Protein AF-A0A5E4F1U3-F1 (afdb_monomer)

pLDDT: mean 91.89, std 7.61, range [60.09, 98.5]

Solvent-accessible surface area (backbone atoms only — not comparable to full-atom values): 9000 Å² total; per-residue (Å²): 108,75,67,60,52,53,54,53,50,54,52,44,50,51,53,52,50,56,60,74,70,53,81,63,84,84,59,82,80,50,74,66,56,56,56,54,71,48,44,78,45,84,89,44,100,67,71,46,45,72,69,54,53,46,50,52,53,50,50,52,49,59,63,55,48,60,49,51,53,50,48,49,53,48,37,51,52,53,32,70,75,34,56,73,58,38,51,50,39,53,51,48,45,46,71,76,63,36,92,90,52,83,90,56,78,87,51,54,87,74,37,60,64,49,52,51,48,50,54,50,34,43,71,77,56,49,81,61,83,76,61,76,90,83,77,68,92,56,75,44,71,58,97,85,41,80,42,104

Secondary structure (DSSP, 8-state):
-HHHHHHHHHHHHHHHHHHHT---TTSPP-HHHHHHHTBT-SSSSS-B-HHHHHHHHHHHHHHHHHHHHHHHHHHHHHHHH-HHHHHHHHHHHHHHT-SSS---GGGGGG-HHHHHHHHHHHHHS-SSTT-S----SS-EEETTEEE-

Radius of gyration: 22.35 Å; Cα contacts (8 Å, |Δi|>4): 72; chains: 1; bounding box: 50×39×55 Å

Nearest PDB structures (foldseek):
  1og2-assembly1_A  TM=8.840E-01  e=4.848E-05  Homo sapiens
  3c6g-assembly1_A  TM=9.072E-01  e=1.299E-04  Homo sapiens
  5x23-assembly1_A  TM=8.674E-01  e=9.172E-05  Homo sapiens
  4nkx-assembly1_A  TM=8.959E-01  e=3.478E-04  Homo sapiens
  8fda-assembly3_C  TM=8.949E-01  e=6.209E-04  Homo sapiens

Sequence (148 aa):
MKGVRKVFDAFFEKIIDEHIQSTDQERTKDFVDVMLGFMGSEESEYRIERSNIKAIILDKLAGAMDTKVTAIEWTISELLKHPQVMKKVQKELENVVGMEREVEESYLEKLEHLDMVVKETMRLHPVAPLLLPHAAIEDCNVNGFHIP

Structure (mmCIF, N/CA/C/O backbone):
data_AF-A0A5E4F1U3-F1
#
_entry.id   AF-A0A5E4F1U3-F1
#
loop_
_atom_site.group_PDB
_atom_site.id
_atom_site.type_symbol
_atom_site.label_atom_id
_atom_site.label_alt_id
_atom_site.label_comp_id
_atom_site.label_asym_id
_atom_site.label_entity_id
_atom_site.label_seq_id
_atom_site.pdbx_PDB_ins_code
_atom_site.Cartn_x
_atom_site.Cartn_y
_atom_site.Cartn_z
_atom_site.occupancy
_atom_site.B_iso_or_equiv
_atom_site.auth_seq_id
_atom_site.auth_comp_id
_atom_site.auth_asym_id
_atom_site.auth_atom_id
_atom_site.pdbx_PDB_model_num
ATOM 1 N N . MET A 1 1 ? -2.424 13.727 -20.343 1.00 60.09 1 MET A N 1
ATOM 2 C CA . MET A 1 1 ? -1.354 12.932 -19.690 1.00 60.09 1 MET A CA 1
ATOM 3 C C . MET A 1 1 ? 0.091 13.279 -20.084 1.00 60.09 1 MET A C 1
ATOM 5 O O . MET A 1 1 ? 0.974 13.001 -19.285 1.00 60.09 1 MET A O 1
ATOM 9 N N . LYS A 1 2 ? 0.391 13.909 -21.239 1.00 76.44 2 LYS A N 1
ATOM 10 C CA . LYS A 1 2 ? 1.792 14.214 -21.632 1.00 76.44 2 LYS A CA 1
ATOM 11 C C . LYS A 1 2 ? 2.566 15.074 -20.613 1.00 76.44 2 LYS A C 1
ATOM 13 O O . LYS A 1 2 ? 3.752 14.842 -20.424 1.00 76.44 2 LYS A O 1
ATOM 18 N N . GLY A 1 3 ? 1.903 16.030 -19.956 1.00 87.12 3 GLY A N 1
ATOM 19 C CA . GLY A 1 3 ? 2.513 16.845 -18.894 1.00 87.12 3 GLY A CA 1
ATOM 20 C C . GLY A 1 3 ? 2.870 16.028 -17.651 1.00 87.12 3 GLY A C 1
ATOM 21 O O . GLY A 1 3 ? 4.015 16.049 -17.223 1.00 87.12 3 GLY A O 1
ATOM 22 N N . VAL A 1 4 ? 1.922 15.235 -17.144 1.00 86.19 4 VAL A N 1
ATOM 23 C CA . VAL A 1 4 ? 2.113 14.353 -15.977 1.00 86.19 4 VAL A CA 1
ATOM 24 C C . VAL A 1 4 ? 3.261 13.367 -16.200 1.00 86.19 4 VAL A C 1
ATOM 26 O O . VAL A 1 4 ? 4.135 13.242 -15.350 1.00 86.19 4 VAL A O 1
ATOM 29 N N . ARG A 1 5 ? 3.324 12.743 -17.387 1.00 87.50 5 ARG A N 1
ATOM 30 C CA . ARG A 1 5 ? 4.436 11.855 -17.751 1.00 87.50 5 ARG A CA 1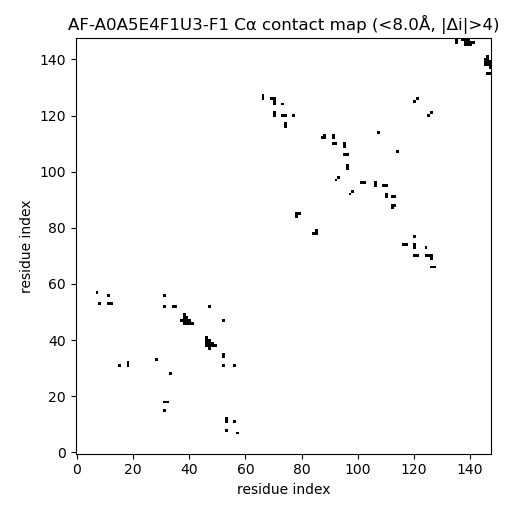
ATOM 31 C C . ARG A 1 5 ? 5.787 12.561 -17.643 1.00 87.50 5 ARG A C 1
ATOM 33 O O . ARG A 1 5 ? 6.703 11.979 -17.090 1.00 87.50 5 ARG A O 1
ATOM 40 N N . LYS A 1 6 ? 5.915 13.792 -18.152 1.00 92.00 6 LYS A N 1
ATOM 41 C CA . LYS A 1 6 ? 7.179 14.547 -18.086 1.00 92.00 6 LYS A CA 1
ATOM 42 C C . LYS A 1 6 ? 7.606 14.845 -16.649 1.00 92.00 6 LYS A C 1
ATOM 44 O O . LYS A 1 6 ? 8.792 14.795 -16.361 1.00 92.00 6 LYS A O 1
ATOM 49 N N . VAL A 1 7 ? 6.649 15.150 -15.771 1.00 93.12 7 VAL A N 1
ATOM 50 C CA . VAL A 1 7 ? 6.927 15.426 -14.353 1.00 93.12 7 VAL A CA 1
ATOM 51 C C . VAL A 1 7 ? 7.462 14.177 -13.658 1.00 93.12 7 VAL A C 1
ATOM 53 O O . VAL A 1 7 ? 8.527 14.239 -13.053 1.00 93.12 7 VAL A O 1
ATOM 56 N N . PHE A 1 8 ? 6.768 13.043 -13.791 1.00 91.56 8 PHE A N 1
ATOM 57 C CA . PHE A 1 8 ? 7.226 11.779 -13.208 1.00 91.56 8 PHE A CA 1
ATOM 58 C C . PHE A 1 8 ? 8.552 11.313 -13.802 1.00 91.56 8 PHE A C 1
ATOM 60 O O . PHE A 1 8 ? 9.427 10.876 -13.067 1.00 91.56 8 PHE A O 1
ATOM 67 N N . ASP A 1 9 ? 8.722 11.451 -15.116 1.00 93.25 9 ASP A N 1
ATOM 68 C CA . ASP A 1 9 ? 9.966 11.103 -15.795 1.00 93.25 9 ASP A CA 1
ATOM 69 C C . ASP A 1 9 ? 11.149 11.890 -15.220 1.00 93.25 9 ASP A C 1
ATOM 71 O O . ASP A 1 9 ? 12.108 11.284 -14.757 1.00 93.25 9 ASP A O 1
ATOM 75 N N . ALA A 1 10 ? 11.038 13.221 -15.135 1.00 94.62 10 ALA A N 1
ATOM 76 C CA . ALA A 1 10 ? 12.078 14.069 -14.555 1.00 94.62 10 ALA A CA 1
ATOM 77 C C . ALA A 1 10 ? 12.342 13.759 -13.071 1.00 94.62 10 ALA A C 1
ATOM 79 O O . ALA A 1 10 ? 13.488 13.782 -12.625 1.00 94.62 10 ALA A O 1
ATOM 80 N N . PHE A 1 11 ? 11.292 13.457 -12.305 1.00 94.62 11 PHE A N 1
ATOM 81 C CA . PHE A 1 11 ? 11.408 13.097 -10.895 1.00 94.62 11 PHE A CA 1
ATOM 82 C C . PHE A 1 11 ? 12.162 11.775 -10.694 1.00 94.62 11 PHE A C 1
ATOM 84 O O . PHE A 1 11 ? 13.097 11.723 -9.897 1.00 94.62 11 PHE A O 1
ATOM 91 N N . PHE A 1 12 ? 11.807 10.721 -11.434 1.00 95.25 12 PHE A N 1
ATOM 92 C CA . PHE A 1 12 ? 12.485 9.429 -11.311 1.00 95.25 12 PHE A CA 1
ATOM 93 C C . PHE A 1 12 ? 13.890 9.441 -11.901 1.00 95.25 12 PHE A C 1
ATOM 95 O O . PHE A 1 12 ? 14.765 8.769 -11.367 1.00 95.25 12 PHE A O 1
ATOM 102 N N . GLU A 1 13 ? 14.129 10.221 -12.957 1.00 94.94 13 GLU A N 1
ATOM 103 C CA . GLU A 1 13 ? 15.484 10.456 -13.458 1.00 94.94 13 GLU A CA 1
ATOM 104 C C . GLU A 1 13 ? 16.383 11.038 -12.368 1.00 94.94 13 GLU A C 1
ATOM 106 O O . GLU A 1 13 ? 17.453 10.494 -12.103 1.00 94.94 13 GLU A O 1
ATOM 111 N N . LYS A 1 14 ? 15.900 12.071 -11.667 1.00 95.62 14 LYS A N 1
ATOM 112 C CA . LYS A 1 14 ? 16.625 12.675 -10.549 1.00 95.62 14 LYS A CA 1
ATOM 113 C C . LYS A 1 14 ? 16.920 11.659 -9.441 1.00 95.62 14 LYS A C 1
ATOM 115 O O . LYS A 1 14 ? 18.052 11.596 -8.977 1.00 95.62 14 LYS A O 1
ATOM 120 N N . ILE A 1 15 ? 15.930 10.852 -9.049 1.00 94.25 15 ILE A N 1
ATOM 121 C CA . ILE A 1 15 ? 16.120 9.798 -8.039 1.00 94.25 15 ILE A CA 1
ATOM 122 C C . ILE A 1 15 ? 17.226 8.841 -8.477 1.00 94.25 15 ILE A C 1
ATOM 124 O O . ILE A 1 15 ? 18.144 8.579 -7.709 1.00 94.25 15 ILE A O 1
ATOM 128 N N . ILE A 1 16 ? 17.175 8.332 -9.707 1.00 93.94 16 ILE A N 1
ATOM 129 C CA . ILE A 1 16 ? 18.172 7.368 -10.179 1.00 93.94 16 ILE A CA 1
ATOM 130 C C . ILE A 1 16 ? 19.573 7.999 -10.210 1.00 93.94 16 ILE A C 1
ATOM 132 O O . ILE A 1 16 ? 20.532 7.360 -9.779 1.00 93.94 16 ILE A O 1
ATOM 136 N N . ASP A 1 17 ? 19.701 9.246 -10.671 1.00 94.75 17 ASP A N 1
ATOM 137 C CA . ASP A 1 17 ? 20.985 9.955 -10.683 1.00 94.75 17 ASP A CA 1
ATOM 138 C C . ASP A 1 17 ? 21.573 10.122 -9.280 1.00 94.75 17 ASP A C 1
ATOM 140 O O . ASP A 1 17 ? 22.765 9.886 -9.092 1.00 94.75 17 ASP A O 1
ATOM 144 N N . GLU A 1 18 ? 20.746 10.452 -8.286 1.00 93.81 18 GLU A N 1
ATOM 145 C CA . GLU A 1 18 ? 21.175 10.561 -6.887 1.00 93.81 18 GLU A CA 1
ATOM 146 C C . GLU A 1 18 ? 21.704 9.231 -6.328 1.00 93.81 18 GLU A C 1
ATOM 148 O O . GLU A 1 18 ? 22.639 9.236 -5.529 1.00 93.81 18 GLU A O 1
ATOM 153 N N . HIS A 1 19 ? 21.151 8.090 -6.755 1.00 92.62 19 HIS A N 1
ATOM 154 C CA . HIS A 1 19 ? 21.622 6.768 -6.321 1.00 92.62 19 HIS A CA 1
ATOM 155 C C . HIS A 1 19 ? 22.924 6.371 -7.026 1.00 92.62 19 HIS A C 1
ATOM 157 O O . HIS A 1 19 ? 23.851 5.901 -6.375 1.00 92.62 19 HIS A O 1
ATOM 163 N N . ILE A 1 20 ? 23.047 6.632 -8.333 1.00 90.44 20 ILE A N 1
ATO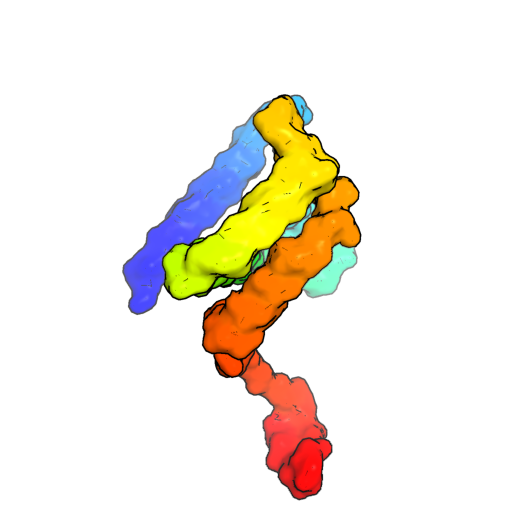M 164 C CA . ILE A 1 20 ? 24.276 6.348 -9.097 1.00 90.44 20 ILE A CA 1
ATOM 165 C C . ILE A 1 20 ? 25.448 7.210 -8.614 1.00 90.44 20 ILE A C 1
ATOM 167 O O . ILE A 1 20 ? 26.581 6.737 -8.548 1.00 90.44 20 ILE A O 1
ATOM 171 N N . GLN A 1 21 ? 25.192 8.480 -8.301 1.00 91.88 21 GLN A N 1
ATOM 172 C CA . GLN A 1 21 ? 26.220 9.425 -7.859 1.00 91.88 21 GLN A CA 1
ATOM 173 C C . GLN A 1 21 ? 26.531 9.308 -6.361 1.00 91.88 21 GLN A C 1
ATOM 175 O O . GLN A 1 21 ? 27.431 9.992 -5.872 1.00 91.88 21 GLN A O 1
ATOM 180 N N . SER A 1 22 ? 25.804 8.465 -5.621 1.00 87.00 22 SER A N 1
ATOM 181 C CA . SER A 1 22 ? 26.025 8.289 -4.192 1.00 87.00 22 SER A CA 1
ATOM 182 C C . SER A 1 22 ? 27.384 7.630 -3.942 1.00 87.00 22 SER A C 1
ATOM 184 O O . SER A 1 22 ? 27.617 6.479 -4.301 1.00 87.00 22 SER A O 1
ATOM 186 N N . THR A 1 23 ? 28.298 8.368 -3.312 1.00 81.69 23 THR A N 1
ATOM 187 C CA . THR A 1 23 ? 29.616 7.862 -2.887 1.00 81.69 23 THR A CA 1
ATOM 188 C C . THR A 1 23 ? 29.621 7.361 -1.445 1.00 81.69 23 THR A C 1
ATOM 190 O O . THR A 1 23 ? 30.668 6.961 -0.937 1.00 81.69 23 THR A O 1
ATOM 193 N N . ASP A 1 24 ? 28.479 7.436 -0.765 1.00 83.88 24 ASP A N 1
ATOM 194 C CA . ASP A 1 24 ? 28.349 7.056 0.634 1.00 83.88 24 ASP A CA 1
ATOM 195 C C . ASP A 1 24 ? 28.251 5.530 0.758 1.00 83.88 24 ASP A C 1
ATOM 197 O O . ASP A 1 24 ? 27.212 4.928 0.492 1.00 83.88 24 ASP A O 1
ATOM 201 N N . GLN A 1 25 ? 29.362 4.901 1.140 1.00 73.94 25 GLN A N 1
ATOM 202 C CA . GLN A 1 25 ? 29.437 3.452 1.337 1.00 73.94 25 GLN A CA 1
ATOM 203 C C . GLN A 1 25 ? 28.717 2.985 2.609 1.00 73.94 25 GLN A C 1
ATOM 205 O O . GLN A 1 25 ? 28.423 1.796 2.725 1.00 73.94 25 GLN A O 1
ATOM 210 N N . GLU A 1 26 ? 28.426 3.894 3.545 1.00 82.19 26 GLU A N 1
ATOM 211 C CA . GLU A 1 26 ? 27.705 3.592 4.787 1.00 82.19 26 GLU A CA 1
ATOM 212 C C . GLU A 1 26 ? 26.186 3.760 4.633 1.00 82.19 26 GLU A C 1
ATOM 214 O O . GLU A 1 26 ? 25.417 3.324 5.496 1.00 82.19 26 GLU A O 1
ATOM 219 N N . ARG A 1 27 ? 25.725 4.331 3.511 1.00 86.75 27 ARG A N 1
ATOM 220 C CA . ARG A 1 27 ? 24.301 4.463 3.208 1.00 86.75 27 ARG A CA 1
ATOM 221 C C . ARG A 1 27 ? 23.631 3.087 3.161 1.00 86.75 27 ARG A C 1
ATOM 223 O O . ARG A 1 27 ? 24.049 2.174 2.448 1.00 86.75 27 ARG A O 1
ATOM 230 N N . THR A 1 28 ? 22.506 2.969 3.865 1.00 89.88 28 THR A N 1
ATOM 231 C CA . THR A 1 28 ? 21.626 1.803 3.739 1.00 89.88 28 THR A CA 1
ATOM 232 C C . THR A 1 28 ? 21.014 1.777 2.341 1.00 89.88 28 THR A C 1
ATOM 234 O O . THR A 1 28 ? 20.305 2.708 1.956 1.00 89.88 28 THR A O 1
ATOM 237 N N . LYS A 1 29 ? 21.301 0.709 1.592 1.00 90.56 29 LYS A N 1
ATOM 238 C CA . LYS A 1 29 ? 20.769 0.502 0.244 1.00 90.56 29 LYS A CA 1
ATOM 239 C C . LYS A 1 29 ? 19.263 0.300 0.277 1.00 90.56 29 LYS A C 1
ATOM 241 O O . LYS A 1 29 ? 18.757 -0.466 1.098 1.00 90.56 29 LYS A O 1
ATOM 246 N N . ASP A 1 30 ? 18.568 0.937 -0.651 1.00 92.50 30 ASP A N 1
ATOM 247 C CA . ASP A 1 30 ? 17.131 0.786 -0.814 1.00 92.50 30 ASP A CA 1
ATOM 248 C C . ASP A 1 30 ? 16.762 0.026 -2.097 1.00 92.50 30 ASP A C 1
ATOM 250 O O . ASP A 1 30 ? 17.590 -0.575 -2.787 1.00 92.50 30 ASP A O 1
ATOM 254 N N . PHE A 1 31 ? 15.463 -0.007 -2.388 1.00 91.56 31 PHE A N 1
ATOM 255 C CA . PHE A 1 31 ? 14.912 -0.711 -3.538 1.00 91.56 31 PHE A CA 1
ATOM 256 C C . PHE A 1 31 ? 15.527 -0.260 -4.873 1.00 91.56 31 PHE A C 1
ATOM 258 O O . PHE A 1 31 ? 15.716 -1.090 -5.761 1.00 91.56 31 PHE A O 1
ATOM 265 N N . VAL A 1 32 ? 15.841 1.027 -5.031 1.00 92.69 32 VAL A N 1
ATOM 266 C CA . VAL A 1 32 ? 16.422 1.565 -6.267 1.00 92.69 32 VAL A CA 1
ATOM 267 C C . VAL A 1 32 ? 17.861 1.082 -6.428 1.00 92.69 32 VAL A C 1
ATOM 269 O O . VAL A 1 32 ? 18.233 0.670 -7.526 1.00 92.69 32 VAL A O 1
ATOM 272 N N . ASP A 1 33 ? 18.640 1.037 -5.345 1.00 91.69 33 ASP A N 1
ATOM 273 C CA . ASP A 1 33 ? 20.011 0.505 -5.359 1.00 91.69 33 ASP A CA 1
ATOM 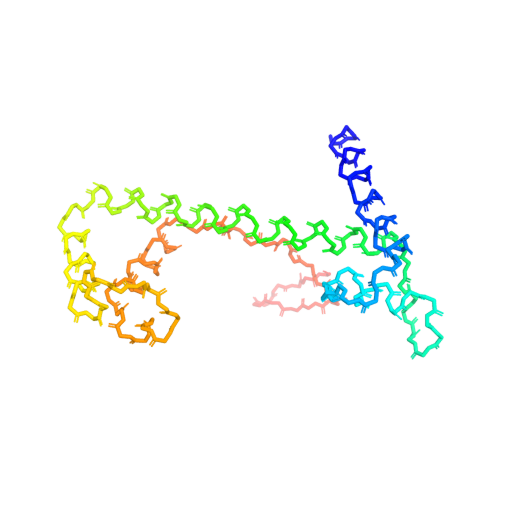274 C C . ASP A 1 33 ? 20.048 -0.969 -5.778 1.00 91.69 33 ASP A C 1
ATOM 276 O O . ASP A 1 33 ? 20.902 -1.385 -6.562 1.00 91.69 33 ASP A O 1
ATOM 280 N N . VAL A 1 34 ? 19.092 -1.763 -5.285 1.00 90.25 34 VAL A N 1
ATOM 281 C CA . VAL A 1 34 ? 18.950 -3.175 -5.665 1.00 90.25 34 VAL A CA 1
ATOM 282 C C . VAL A 1 34 ? 18.652 -3.304 -7.160 1.00 90.25 34 VAL A C 1
ATOM 284 O O . VAL A 1 34 ? 19.313 -4.076 -7.850 1.00 90.25 34 VAL A O 1
ATOM 287 N N . MET A 1 35 ? 17.711 -2.513 -7.684 1.00 89.88 35 MET A N 1
ATOM 288 C CA . MET A 1 35 ? 17.366 -2.513 -9.111 1.00 89.88 35 MET A CA 1
ATOM 289 C C . MET A 1 35 ? 18.538 -2.077 -10.000 1.00 89.88 35 MET A C 1
ATOM 291 O O . MET A 1 35 ? 18.750 -2.655 -11.066 1.00 89.88 35 MET A O 1
ATOM 295 N N . LEU A 1 36 ? 19.322 -1.092 -9.555 1.00 90.06 36 LEU A N 1
ATOM 296 C CA . LEU A 1 36 ? 20.535 -0.656 -10.246 1.00 90.06 36 LEU A CA 1
ATOM 297 C C . LEU A 1 36 ? 21.614 -1.740 -10.266 1.00 90.06 36 LEU A C 1
ATOM 299 O O . LEU A 1 36 ? 22.315 -1.861 -11.265 1.00 90.06 36 LEU A O 1
ATOM 303 N N . GLY A 1 37 ? 21.712 -2.567 -9.222 1.00 87.12 37 GLY A N 1
ATOM 304 C CA . GLY A 1 37 ? 22.625 -3.713 -9.189 1.00 87.12 37 GLY A CA 1
ATOM 305 C C . GLY A 1 37 ? 22.356 -4.760 -10.278 1.00 87.12 37 GLY A C 1
ATOM 306 O O . GLY A 1 37 ? 23.278 -5.455 -10.693 1.00 87.12 37 GLY A O 1
ATOM 307 N N . PHE A 1 38 ? 21.120 -4.846 -10.777 1.00 84.38 38 PHE A N 1
ATOM 308 C CA . PHE A 1 38 ? 20.750 -5.730 -11.889 1.00 84.38 38 PHE A CA 1
ATOM 309 C C . PHE A 1 38 ? 20.902 -5.079 -13.270 1.00 84.38 38 PHE A C 1
ATOM 311 O O . PHE A 1 38 ? 20.808 -5.760 -14.295 1.00 84.38 38 PHE A O 1
ATOM 318 N N . MET A 1 39 ? 21.123 -3.765 -13.325 1.00 83.88 39 MET A N 1
ATOM 319 C CA . MET A 1 39 ? 21.246 -3.034 -14.579 1.00 83.88 39 MET A CA 1
ATOM 320 C C . MET A 1 39 ? 22.526 -3.463 -15.311 1.00 83.88 39 MET A C 1
ATOM 322 O O . MET A 1 39 ? 23.628 -3.333 -14.786 1.00 83.88 39 MET A O 1
ATOM 326 N N . GLY A 1 40 ? 22.386 -3.969 -16.539 1.00 69.00 40 GLY A N 1
ATOM 327 C CA . GLY A 1 40 ? 23.523 -4.420 -17.353 1.00 69.00 40 GLY A CA 1
ATOM 328 C C . GLY A 1 40 ? 24.076 -5.811 -17.013 1.00 69.00 40 GLY A C 1
ATOM 329 O O . GLY A 1 40 ? 25.097 -6.192 -17.578 1.00 69.00 40 GLY A O 1
ATOM 330 N N . SER A 1 41 ? 23.414 -6.578 -16.140 1.00 73.81 41 SER A N 1
ATOM 331 C CA . SER A 1 41 ? 23.736 -7.995 -15.921 1.00 73.81 41 SER A CA 1
ATOM 332 C C . SER A 1 41 ? 23.491 -8.826 -17.192 1.00 73.81 41 SER A C 1
ATOM 334 O O . SER A 1 41 ? 22.431 -8.719 -17.813 1.00 73.81 41 SER A O 1
ATOM 336 N N . GLU A 1 42 ? 24.461 -9.669 -17.568 1.00 67.88 42 GLU A N 1
ATOM 337 C CA . GLU A 1 42 ? 24.325 -10.669 -18.644 1.00 67.88 42 GLU A CA 1
ATOM 338 C C . GLU A 1 42 ? 23.721 -11.999 -18.154 1.00 67.88 42 GLU A C 1
ATOM 340 O O . GLU A 1 42 ? 23.421 -12.872 -18.964 1.00 67.88 42 GLU A O 1
ATOM 345 N N . GLU A 1 43 ? 23.516 -12.159 -16.842 1.00 66.38 43 GLU A N 1
ATOM 346 C CA . GLU A 1 43 ? 23.000 -13.396 -16.230 1.00 66.38 43 GLU A CA 1
ATOM 347 C C . GLU A 1 43 ? 21.474 -13.542 -16.360 1.00 66.38 43 GLU A C 1
ATOM 349 O O . GLU A 1 43 ? 20.919 -14.604 -16.087 1.00 66.38 43 GLU A O 1
ATOM 354 N N . SER A 1 44 ? 20.785 -12.480 -16.782 1.00 63.72 44 SER A N 1
ATOM 355 C CA . SER A 1 44 ? 19.332 -12.425 -16.933 1.00 63.72 44 SER A CA 1
ATOM 356 C C . SER A 1 44 ? 18.945 -12.377 -18.412 1.00 63.72 44 SER A C 1
ATOM 358 O O . SER A 1 44 ? 19.406 -11.502 -19.146 1.00 63.72 44 SER A O 1
ATOM 360 N N . GLU A 1 45 ? 18.027 -13.252 -18.846 1.00 67.25 45 GLU A N 1
ATOM 361 C CA . GLU A 1 45 ? 17.391 -13.171 -20.177 1.00 67.25 45 GLU A CA 1
ATOM 362 C C . GLU A 1 45 ? 16.702 -11.811 -20.411 1.00 67.25 45 GLU A C 1
ATOM 364 O O . GLU A 1 45 ? 16.557 -11.360 -21.548 1.00 67.25 45 GLU A O 1
ATOM 369 N N . TYR A 1 46 ? 16.325 -11.123 -19.328 1.00 66.38 46 TYR A N 1
ATOM 370 C CA . TYR A 1 46 ? 15.702 -9.806 -19.346 1.00 66.38 46 TYR A CA 1
ATOM 371 C C . TYR A 1 46 ? 16.711 -8.738 -18.926 1.00 66.38 46 TYR A C 1
ATOM 373 O O . TYR A 1 46 ? 17.099 -8.640 -17.758 1.00 66.38 46 TYR A O 1
ATOM 381 N N . ARG A 1 47 ? 17.122 -7.896 -19.875 1.00 74.38 47 ARG A N 1
ATOM 382 C CA . ARG A 1 47 ? 17.988 -6.749 -19.584 1.00 74.38 47 ARG A CA 1
ATOM 383 C C . ARG A 1 47 ? 17.171 -5.653 -18.909 1.00 74.38 47 ARG A C 1
ATOM 385 O O . ARG A 1 47 ? 16.297 -5.059 -19.534 1.00 74.38 47 ARG A O 1
ATOM 392 N N . ILE A 1 48 ? 17.455 -5.395 -17.633 1.00 84.50 48 ILE A N 1
ATOM 393 C CA . ILE A 1 48 ? 16.865 -4.267 -16.910 1.00 84.50 48 ILE A CA 1
ATOM 394 C C . ILE A 1 48 ? 17.573 -2.993 -17.359 1.00 84.50 48 ILE A C 1
ATOM 396 O O . ILE A 1 48 ? 18.769 -2.816 -17.129 1.00 84.50 48 ILE A O 1
ATOM 400 N N . GLU A 1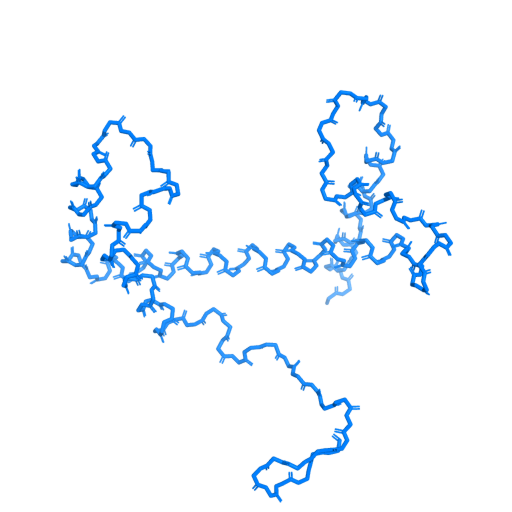 49 ? 16.818 -2.096 -17.982 1.00 88.44 49 GLU A N 1
ATOM 401 C CA . GLU A 1 49 ? 17.266 -0.757 -18.329 1.00 88.44 49 GLU A CA 1
ATOM 402 C C . GLU A 1 49 ? 16.673 0.286 -17.382 1.00 88.44 49 GLU A C 1
ATOM 404 O O . GLU A 1 49 ? 15.692 0.073 -16.663 1.00 88.44 49 GLU A O 1
ATOM 409 N N . ARG A 1 50 ? 17.233 1.491 -17.446 1.00 90.50 50 ARG A N 1
ATOM 410 C CA . ARG A 1 50 ? 16.771 2.650 -16.681 1.00 90.50 50 ARG A CA 1
ATOM 411 C C . ARG A 1 50 ? 15.278 2.944 -16.868 1.00 90.50 50 ARG A C 1
ATOM 413 O O . ARG A 1 50 ? 14.596 3.340 -15.926 1.00 90.50 50 ARG A O 1
ATOM 420 N N . SER A 1 51 ? 14.753 2.730 -18.074 1.00 90.69 51 SER A N 1
ATOM 421 C CA . SER A 1 51 ? 13.328 2.896 -18.382 1.00 90.69 51 SER A CA 1
ATOM 422 C C . SER A 1 51 ? 12.448 1.916 -17.592 1.00 90.69 51 SER A C 1
ATOM 424 O O . SER A 1 51 ? 11.404 2.324 -17.078 1.00 90.69 51 SER A O 1
ATOM 426 N N . ASN A 1 52 ? 12.896 0.666 -17.421 1.00 90.75 52 ASN A N 1
ATOM 427 C CA . ASN A 1 52 ? 12.222 -0.340 -16.604 1.00 90.75 52 ASN A CA 1
ATOM 428 C C . ASN A 1 52 ? 12.245 0.053 -15.128 1.00 90.75 52 ASN A C 1
ATOM 430 O O . ASN A 1 52 ? 11.211 -0.011 -14.471 1.00 90.75 52 ASN A O 1
ATOM 434 N N . ILE A 1 53 ? 13.389 0.525 -14.622 1.00 92.25 53 ILE A N 1
ATOM 435 C CA . ILE A 1 53 ? 13.519 0.978 -13.229 1.00 92.25 53 ILE A CA 1
ATOM 436 C C . ILE A 1 53 ? 12.520 2.107 -12.942 1.00 92.25 53 ILE A C 1
ATOM 438 O O . ILE A 1 53 ? 11.754 2.014 -11.985 1.00 92.25 53 ILE A O 1
ATOM 442 N N . LYS A 1 54 ? 12.441 3.129 -13.808 1.00 93.69 54 LYS A N 1
ATOM 443 C CA . LYS A 1 54 ? 11.448 4.209 -13.663 1.00 93.69 54 LYS A CA 1
ATOM 444 C C . LYS A 1 54 ? 10.010 3.692 -13.687 1.00 93.69 54 LYS A C 1
ATOM 446 O O . LYS A 1 54 ? 9.193 4.146 -12.891 1.00 93.69 54 LYS A O 1
ATOM 451 N N . ALA A 1 55 ? 9.697 2.762 -14.590 1.00 92.56 55 ALA A N 1
ATOM 452 C CA . ALA A 1 55 ? 8.360 2.182 -14.690 1.00 92.56 55 ALA A CA 1
ATOM 453 C C . ALA A 1 55 ? 7.978 1.402 -13.422 1.00 92.56 55 ALA A C 1
ATOM 455 O O . ALA A 1 55 ? 6.876 1.576 -12.915 1.00 92.56 55 ALA A O 1
ATOM 456 N N . ILE A 1 56 ? 8.901 0.613 -12.871 1.00 92.56 56 ILE A N 1
ATOM 457 C CA . ILE A 1 56 ? 8.681 -0.178 -11.654 1.00 92.56 56 ILE A CA 1
ATOM 458 C C . ILE A 1 56 ? 8.538 0.726 -10.423 1.00 92.56 56 ILE A C 1
ATOM 460 O O . ILE A 1 56 ? 7.672 0.486 -9.583 1.00 92.56 56 ILE A O 1
ATOM 464 N N . ILE A 1 57 ? 9.342 1.790 -10.311 1.00 92.69 57 ILE A N 1
ATOM 465 C CA . ILE A 1 57 ? 9.191 2.777 -9.229 1.00 92.69 57 ILE A CA 1
ATOM 466 C C . ILE A 1 57 ? 7.821 3.458 -9.324 1.00 92.69 57 ILE A C 1
ATOM 468 O O . ILE A 1 57 ? 7.131 3.584 -8.311 1.00 92.69 57 ILE A O 1
ATOM 472 N N . LEU A 1 58 ? 7.413 3.874 -10.528 1.00 92.69 58 LEU A N 1
ATOM 473 C CA . LEU A 1 58 ? 6.101 4.479 -10.749 1.00 92.69 58 LEU A CA 1
ATOM 474 C C . LEU A 1 58 ? 4.970 3.534 -10.339 1.00 92.69 58 LEU A C 1
ATOM 476 O O . LEU A 1 58 ? 4.079 3.953 -9.606 1.00 92.69 58 LEU A O 1
ATOM 480 N N . ASP A 1 59 ? 5.021 2.282 -10.790 1.00 91.12 59 ASP A N 1
ATOM 481 C CA . ASP A 1 59 ? 4.013 1.265 -10.488 1.00 91.12 59 ASP A CA 1
ATOM 482 C C . ASP A 1 59 ? 3.902 1.017 -8.978 1.00 91.12 59 ASP A C 1
ATOM 484 O O . ASP A 1 59 ? 2.815 1.077 -8.403 1.00 91.12 59 ASP A O 1
ATOM 488 N N . LYS A 1 60 ? 5.045 0.886 -8.294 1.00 90.75 60 LYS A N 1
ATOM 489 C CA . LYS A 1 60 ? 5.099 0.712 -6.840 1.00 90.75 60 LYS A CA 1
ATOM 490 C C . LYS A 1 60 ? 4.496 1.897 -6.086 1.00 90.75 60 LYS A C 1
ATOM 492 O O . LYS A 1 60 ? 3.751 1.692 -5.130 1.00 90.75 60 LYS A O 1
ATOM 497 N N . LEU A 1 61 ? 4.806 3.130 -6.488 1.00 89.56 61 LEU A N 1
ATOM 498 C CA . LEU A 1 61 ? 4.254 4.327 -5.845 1.00 89.56 61 LEU A CA 1
ATOM 499 C C . LEU A 1 61 ? 2.754 4.471 -6.111 1.00 89.56 61 LEU A C 1
ATOM 501 O O . LEU A 1 61 ? 1.994 4.718 -5.175 1.00 89.56 61 LEU A O 1
ATOM 505 N N . ALA A 1 62 ? 2.326 4.267 -7.357 1.00 88.00 62 ALA A N 1
ATOM 506 C CA . ALA A 1 62 ? 0.918 4.318 -7.733 1.00 88.00 62 ALA A CA 1
ATOM 507 C C . ALA A 1 62 ? 0.100 3.274 -6.960 1.00 88.00 62 ALA A C 1
ATOM 50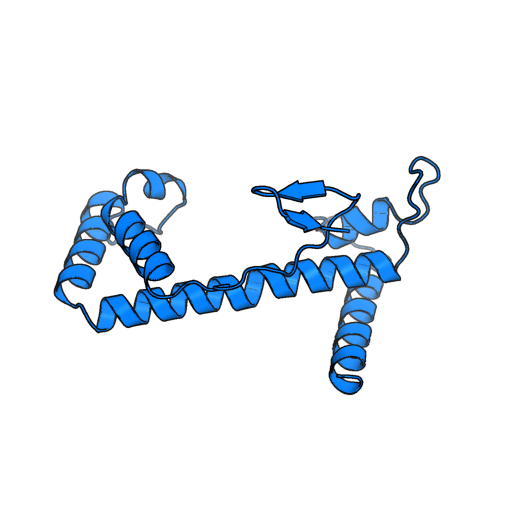9 O O . ALA A 1 62 ? -0.935 3.604 -6.384 1.00 88.00 62 ALA A O 1
ATOM 510 N N . GLY A 1 63 ? 0.601 2.039 -6.874 1.00 88.31 63 GLY A N 1
ATOM 511 C CA . GLY A 1 63 ? -0.056 0.955 -6.152 1.00 88.31 63 GLY A CA 1
ATOM 512 C C . GLY A 1 63 ? -0.059 1.126 -4.632 1.00 88.31 63 GLY A C 1
ATOM 513 O O . GLY A 1 63 ? -0.995 0.666 -3.984 1.00 88.31 63 GLY A O 1
ATOM 514 N N . ALA A 1 64 ? 0.949 1.777 -4.040 1.00 87.06 64 ALA A N 1
ATOM 515 C CA . ALA A 1 64 ? 1.099 1.852 -2.584 1.00 87.06 64 ALA A CA 1
ATOM 516 C C . ALA A 1 64 ? 0.516 3.113 -1.934 1.00 87.06 64 ALA A C 1
ATOM 518 O O . ALA A 1 64 ? 0.181 3.061 -0.751 1.00 87.06 64 ALA A O 1
ATOM 519 N N . MET A 1 65 ? 0.454 4.243 -2.642 1.00 88.12 65 MET A N 1
ATOM 520 C CA . MET A 1 65 ? 0.049 5.516 -2.035 1.00 88.12 65 MET A CA 1
ATOM 521 C C . MET A 1 65 ? -1.471 5.661 -2.009 1.00 88.12 65 MET A C 1
ATOM 523 O O . MET A 1 65 ? -2.078 5.641 -0.939 1.00 88.12 65 MET A O 1
ATOM 527 N N . ASP A 1 66 ? -2.082 5.767 -3.187 1.00 87.94 66 ASP A N 1
ATOM 528 C CA . ASP A 1 66 ? -3.497 6.122 -3.326 1.00 87.94 66 ASP A CA 1
ATOM 529 C C . ASP A 1 66 ? -4.417 5.071 -2.691 1.00 87.94 66 ASP A C 1
ATOM 531 O O . ASP A 1 66 ? -5.381 5.394 -1.995 1.00 87.94 66 ASP A O 1
ATOM 535 N N . THR A 1 67 ? -4.047 3.795 -2.840 1.00 91.94 67 THR A N 1
ATOM 536 C CA . THR A 1 67 ? -4.830 2.668 -2.328 1.00 91.94 67 THR A CA 1
ATOM 537 C C . THR A 1 67 ? -4.912 2.646 -0.803 1.00 91.94 67 THR A C 1
ATOM 539 O O . THR A 1 67 ? -5.991 2.448 -0.241 1.00 91.94 67 THR A O 1
ATOM 542 N N . LYS A 1 68 ? -3.785 2.886 -0.119 1.00 92.50 68 LYS A N 1
ATOM 543 C CA . LYS A 1 68 ? -3.711 2.908 1.347 1.00 92.50 68 LYS A CA 1
ATOM 544 C C . LYS A 1 68 ? -4.408 4.132 1.920 1.00 92.50 68 LYS A C 1
ATOM 546 O O . LYS A 1 68 ? -5.162 3.994 2.879 1.00 92.50 68 LYS A O 1
ATOM 551 N N . VAL A 1 69 ? -4.174 5.308 1.331 1.00 94.56 69 VAL A N 1
ATOM 552 C CA . VAL A 1 69 ? -4.819 6.557 1.768 1.00 94.56 69 VAL A CA 1
ATOM 553 C C . VAL A 1 69 ? -6.333 6.419 1.662 1.00 94.56 69 VAL A C 1
ATOM 555 O O . VAL A 1 69 ? -7.023 6.624 2.655 1.00 94.56 69 VAL A O 1
ATOM 558 N N . THR A 1 70 ? -6.833 5.945 0.521 1.00 94.88 70 THR A N 1
ATOM 559 C CA . THR A 1 70 ? -8.269 5.738 0.300 1.00 94.88 70 THR A CA 1
ATOM 560 C C . THR A 1 70 ? -8.866 4.749 1.309 1.00 94.88 70 THR A C 1
ATOM 562 O O . THR A 1 70 ? -9.931 5.000 1.870 1.00 94.88 70 THR A O 1
ATOM 565 N N . ALA A 1 71 ? -8.179 3.637 1.599 1.00 96.06 71 ALA A N 1
ATOM 566 C CA . ALA A 1 71 ? -8.638 2.675 2.604 1.00 96.06 71 ALA A CA 1
ATOM 567 C C . ALA A 1 71 ? -8.740 3.299 4.011 1.00 96.06 71 ALA A C 1
ATOM 569 O O . ALA A 1 71 ? -9.731 3.086 4.717 1.00 96.06 71 ALA A O 1
ATOM 570 N N . ILE A 1 72 ? -7.744 4.095 4.416 1.00 97.06 72 ILE A N 1
ATOM 571 C CA . ILE A 1 72 ? -7.730 4.786 5.714 1.00 97.06 72 ILE A CA 1
ATOM 572 C C . ILE A 1 72 ? -8.833 5.847 5.777 1.00 97.06 72 ILE A C 1
ATOM 574 O O . ILE A 1 72 ? -9.564 5.908 6.766 1.00 97.06 72 ILE A O 1
ATOM 578 N N . GLU A 1 73 ? -8.987 6.653 4.727 1.00 97.38 73 GLU A N 1
ATOM 579 C CA . GLU A 1 73 ? -10.007 7.700 4.644 1.00 97.38 73 GLU A CA 1
ATOM 580 C C . GLU A 1 73 ? -11.415 7.131 4.807 1.00 97.38 73 GLU A C 1
ATOM 582 O O . GLU A 1 73 ? -12.200 7.645 5.612 1.00 97.38 73 GLU A O 1
ATOM 587 N N . TRP A 1 74 ? -11.729 6.034 4.112 1.00 98.06 74 TRP A N 1
ATOM 588 C CA . TRP A 1 74 ? -13.013 5.358 4.276 1.00 98.06 74 TRP A CA 1
ATOM 589 C C . TRP A 1 74 ? -13.178 4.758 5.667 1.00 98.06 74 TRP A C 1
ATOM 591 O O . TRP A 1 74 ? -14.251 4.894 6.253 1.00 98.06 74 TRP A O 1
ATOM 601 N N . THR A 1 75 ? -12.123 4.162 6.227 1.00 98.31 75 THR A N 1
ATOM 602 C CA . THR A 1 75 ? -12.179 3.549 7.563 1.00 98.31 75 THR A CA 1
ATOM 603 C C . THR A 1 75 ? -12.509 4.602 8.617 1.00 98.31 75 THR A C 1
ATOM 605 O O . THR A 1 75 ? -13.441 4.436 9.403 1.00 98.31 75 THR A O 1
ATOM 608 N N . ILE A 1 76 ? -11.802 5.735 8.602 1.00 98.00 76 ILE A N 1
ATOM 609 C CA . ILE A 1 76 ? -12.056 6.844 9.528 1.00 98.00 76 ILE A CA 1
ATOM 610 C C . ILE A 1 76 ? -13.448 7.437 9.280 1.00 98.00 76 ILE A C 1
ATOM 612 O O . ILE A 1 76 ? -14.183 7.687 10.235 1.00 98.00 76 ILE A O 1
ATOM 616 N N . SER A 1 77 ? -13.848 7.612 8.019 1.00 98.25 77 SER A N 1
ATOM 617 C CA . SER A 1 77 ? -15.177 8.124 7.668 1.00 98.25 77 SER A CA 1
ATOM 618 C C . SER A 1 77 ? -16.304 7.245 8.216 1.00 98.25 77 SER A C 1
ATOM 620 O O . SER A 1 77 ? -17.274 7.764 8.772 1.00 98.25 77 SER A O 1
ATOM 622 N N . GLU A 1 78 ? -16.187 5.920 8.109 1.00 98.19 78 GLU A N 1
ATOM 623 C CA . GLU A 1 78 ? -17.188 4.990 8.635 1.00 98.19 78 GLU A CA 1
ATOM 624 C C . GLU A 1 78 ? -17.180 4.922 10.165 1.00 98.19 78 GLU A C 1
ATOM 626 O O . GLU A 1 78 ? -18.250 4.880 10.776 1.00 98.19 78 GLU A O 1
ATOM 631 N N . LEU A 1 79 ? -16.013 5.016 10.809 1.00 98.44 79 LEU A N 1
ATOM 632 C CA . LEU A 1 79 ? -15.919 5.117 12.268 1.00 98.44 79 LEU A CA 1
ATOM 633 C C . LEU A 1 79 ? -16.574 6.397 12.809 1.00 98.44 79 LEU A C 1
ATOM 635 O O . LEU A 1 79 ? -17.311 6.338 13.796 1.00 98.44 79 LEU A O 1
ATOM 639 N N . LEU A 1 80 ? -16.368 7.539 12.146 1.00 98.31 80 LEU A N 1
ATOM 640 C CA . LEU A 1 80 ? -16.991 8.815 12.518 1.00 98.31 80 LEU A CA 1
ATOM 641 C C . LEU A 1 80 ? -18.520 8.778 12.364 1.00 98.31 80 LEU A C 1
ATOM 643 O O . LEU A 1 80 ? -19.234 9.325 13.206 1.00 98.31 80 LEU A O 1
ATOM 647 N N . LYS A 1 81 ? -19.033 8.101 11.328 1.00 98.12 81 LYS A N 1
ATOM 648 C CA . LYS A 1 81 ? -20.478 7.872 11.136 1.00 98.12 81 LYS A CA 1
ATOM 649 C C . LYS A 1 81 ? -21.071 6.889 12.147 1.00 98.12 81 LYS A C 1
ATOM 651 O O . LYS A 1 81 ? -22.261 6.980 12.448 1.00 98.12 81 LYS A O 1
ATOM 656 N N . HIS A 1 82 ? -20.260 5.987 12.705 1.00 98.31 82 HIS A N 1
ATOM 657 C CA . HIS A 1 82 ? -20.688 4.965 13.662 1.00 98.31 82 HIS A CA 1
ATOM 658 C C . HIS A 1 82 ? -19.949 5.083 15.011 1.00 98.31 82 HIS A C 1
ATOM 660 O O . HIS A 1 82 ? -19.167 4.197 15.375 1.00 98.31 82 HIS A O 1
ATOM 666 N N . PRO A 1 83 ? -20.247 6.108 15.842 1.00 98.00 83 PRO A N 1
ATOM 667 C CA . PRO A 1 83 ? -19.507 6.373 17.081 1.00 98.00 83 PRO A CA 1
ATOM 668 C C . PRO A 1 83 ? -19.481 5.208 18.078 1.00 98.00 83 PRO A C 1
ATOM 670 O O . PRO A 1 83 ? -18.553 5.090 18.874 1.00 98.00 83 PRO A O 1
ATOM 673 N N . GLN A 1 84 ? -20.499 4.341 18.061 1.00 98.25 84 GLN A N 1
ATOM 674 C CA . GLN A 1 84 ? -20.538 3.154 18.920 1.00 98.25 84 GLN A CA 1
ATOM 675 C C . GLN A 1 84 ? -19.488 2.112 18.515 1.00 98.25 84 GLN A C 1
ATOM 677 O O . GLN A 1 84 ? -18.911 1.464 19.384 1.00 98.25 84 GLN A O 1
ATOM 682 N N . VAL A 1 85 ? -19.225 1.961 17.214 1.00 98.25 85 VAL A N 1
ATOM 683 C CA . VAL A 1 85 ? -18.170 1.081 16.688 1.00 98.25 85 VAL A CA 1
ATOM 684 C C . VAL A 1 85 ? -16.804 1.692 16.988 1.00 98.25 85 VAL A C 1
ATOM 686 O O . VAL A 1 85 ? -15.942 1.014 17.537 1.00 98.25 85 VAL A O 1
ATOM 689 N N . MET A 1 86 ? -16.643 3.000 16.765 1.00 98.50 86 MET A N 1
ATOM 690 C CA . MET A 1 86 ? -15.415 3.724 17.117 1.00 98.50 86 MET A CA 1
ATOM 691 C C . MET A 1 86 ? -15.040 3.561 18.594 1.00 98.50 86 MET A C 1
ATOM 693 O O . MET A 1 86 ? -13.898 3.229 18.900 1.00 98.50 86 MET A O 1
ATOM 697 N N . LYS A 1 87 ? -16.003 3.699 19.513 1.00 98.44 87 LYS A N 1
ATOM 698 C CA . LYS A 1 87 ? -15.774 3.469 20.949 1.00 98.44 87 LYS A CA 1
ATOM 699 C C . LYS A 1 87 ? -15.317 2.044 21.264 1.00 98.44 87 LYS A C 1
ATOM 701 O O . LYS A 1 87 ? -14.514 1.856 22.173 1.00 98.44 87 LYS A O 1
ATOM 706 N N . LYS A 1 88 ? -15.823 1.035 20.546 1.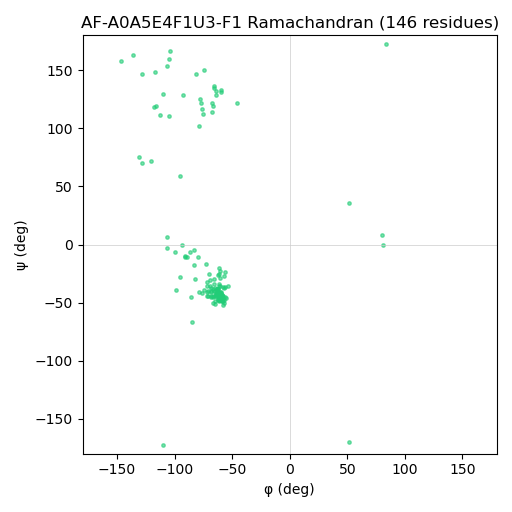00 98.12 88 LYS A N 1
ATOM 707 C CA . LYS A 1 88 ? -15.390 -0.358 20.729 1.00 98.12 88 LYS A CA 1
ATOM 708 C C . LYS A 1 88 ? -13.949 -0.559 20.273 1.00 98.12 88 LYS A C 1
ATOM 710 O O . LYS A 1 88 ? -13.191 -1.162 21.018 1.00 98.12 88 LYS A O 1
ATOM 715 N N . VAL A 1 89 ? -13.572 -0.012 19.115 1.00 97.69 89 VAL A N 1
ATOM 716 C CA . VAL A 1 89 ? -12.185 -0.060 18.616 1.00 97.69 89 VAL A CA 1
ATOM 717 C C . VAL A 1 89 ? -11.234 0.656 19.576 1.00 97.69 89 VAL A C 1
ATOM 719 O O . VAL A 1 89 ? -10.203 0.108 19.942 1.00 97.69 89 VAL A O 1
ATOM 722 N N . GLN A 1 90 ? -11.599 1.848 20.056 1.00 97.62 90 GLN A N 1
ATOM 723 C CA . GLN A 1 90 ? -10.800 2.582 21.045 1.00 97.62 90 GLN A CA 1
ATOM 724 C C . GLN A 1 90 ? -10.607 1.779 22.337 1.00 97.62 90 GLN A C 1
ATOM 726 O O . GLN A 1 90 ? -9.494 1.694 22.844 1.00 97.62 90 GLN A O 1
ATOM 731 N N . LYS A 1 91 ? -11.673 1.143 22.837 1.00 98.00 91 LYS A N 1
ATOM 732 C CA . LYS A 1 91 ? -11.603 0.285 24.023 1.00 98.00 91 LYS A CA 1
ATOM 733 C C . LYS A 1 91 ? -10.763 -0.973 23.785 1.00 98.00 91 LYS A C 1
ATOM 735 O O . LYS A 1 91 ? -10.061 -1.415 24.686 1.00 98.00 91 LYS A O 1
ATOM 740 N N . GLU A 1 92 ? -10.850 -1.576 22.603 1.00 97.94 92 GLU A N 1
ATOM 741 C CA . GLU A 1 92 ? -10.001 -2.710 22.231 1.00 97.94 92 GLU A CA 1
ATOM 742 C C . GLU A 1 92 ? -8.520 -2.313 22.238 1.00 97.94 92 GLU A C 1
ATOM 744 O O . GLU A 1 92 ? -7.720 -2.988 22.882 1.00 97.94 92 GLU A O 1
ATOM 749 N N . LEU A 1 93 ? -8.175 -1.181 21.617 1.00 96.81 93 LEU A N 1
ATOM 750 C CA . LEU A 1 93 ? -6.813 -0.640 21.619 1.00 96.81 93 LEU A CA 1
ATOM 751 C C . LEU A 1 93 ? -6.318 -0.352 23.042 1.00 96.81 93 LEU A C 1
ATOM 753 O O . LEU A 1 93 ? -5.213 -0.756 23.398 1.00 96.81 93 LEU A O 1
ATOM 757 N N . GLU A 1 94 ? -7.147 0.271 23.882 1.00 96.81 94 GLU A N 1
ATOM 758 C CA . GLU A 1 94 ? -6.822 0.531 25.289 1.00 96.81 94 GLU A CA 1
ATOM 759 C C . GLU A 1 94 ? -6.555 -0.769 26.067 1.00 96.81 94 GLU A C 1
ATOM 761 O O . GLU A 1 94 ? -5.608 -0.839 26.845 1.00 96.81 94 GLU A O 1
ATOM 766 N N . ASN A 1 95 ? -7.336 -1.825 25.830 1.00 96.69 95 ASN A N 1
ATOM 767 C CA . ASN A 1 95 ? -7.166 -3.101 26.529 1.00 96.69 95 ASN A CA 1
ATOM 768 C C . ASN A 1 95 ? -5.947 -3.902 26.043 1.00 96.69 95 ASN A C 1
ATOM 770 O O . ASN A 1 95 ? -5.289 -4.565 26.844 1.00 96.69 95 ASN A O 1
ATOM 774 N N . VAL A 1 96 ? -5.681 -3.903 24.734 1.00 96.50 96 VAL A N 1
ATOM 775 C CA . VAL A 1 96 ? -4.638 -4.739 24.116 1.00 96.50 96 VAL A CA 1
ATOM 776 C C . VAL A 1 96 ? -3.274 -4.051 24.163 1.00 96.50 96 VAL A C 1
ATOM 778 O O . VAL A 1 96 ? -2.276 -4.678 24.524 1.00 96.50 96 VAL A O 1
ATOM 781 N N . VAL A 1 97 ? -3.230 -2.764 23.815 1.00 95.81 97 VAL A N 1
ATOM 782 C CA . VAL A 1 97 ? -1.994 -1.978 23.688 1.00 95.81 97 VAL A CA 1
ATOM 783 C C . VAL A 1 97 ? -1.749 -1.144 24.946 1.00 95.81 97 VAL A C 1
ATOM 785 O O . VAL A 1 97 ? -0.620 -1.096 25.443 1.00 95.81 97 VAL A O 1
ATOM 788 N N . GLY A 1 98 ? -2.796 -0.569 25.536 1.00 94.56 98 GLY A N 1
ATOM 789 C CA . GLY A 1 98 ? -2.676 0.400 26.629 1.00 94.56 98 GLY A CA 1
ATOM 790 C C . GLY A 1 98 ? -2.430 1.824 26.126 1.00 94.56 98 GLY A C 1
ATOM 791 O O . GLY A 1 98 ? -2.217 2.052 24.940 1.00 94.56 98 GLY A O 1
ATOM 792 N N . MET A 1 99 ? -2.461 2.793 27.042 1.00 94.38 99 MET A N 1
ATOM 793 C CA . MET A 1 99 ? -2.395 4.227 26.705 1.00 94.38 99 MET A CA 1
ATOM 794 C C . MET A 1 99 ? -0.974 4.810 26.671 1.00 94.38 99 MET A C 1
ATOM 796 O O . MET A 1 99 ? -0.791 5.938 26.226 1.00 94.38 99 MET A O 1
ATOM 800 N N . GLU A 1 100 ? 0.024 4.068 27.156 1.00 93.38 100 GLU A N 1
ATOM 801 C CA . GLU A 1 100 ? 1.407 4.553 27.316 1.00 93.38 100 GLU A CA 1
ATOM 802 C C . GLU A 1 100 ? 2.387 3.968 26.289 1.00 93.38 100 GLU A C 1
ATOM 804 O O . GLU A 1 100 ? 3.566 4.315 26.294 1.00 93.38 100 GLU A O 1
ATOM 809 N N . ARG A 1 101 ? 1.924 3.056 25.427 1.00 91.75 101 ARG A N 1
ATOM 810 C CA . ARG A 1 101 ? 2.764 2.330 24.468 1.00 91.75 101 ARG A CA 1
ATOM 811 C C . ARG A 1 101 ? 2.356 2.649 23.039 1.00 91.75 101 ARG A C 1
ATOM 813 O O . ARG A 1 101 ? 1.180 2.868 22.758 1.00 91.75 101 ARG A O 1
ATOM 820 N N . GLU A 1 102 ? 3.333 2.632 22.142 1.00 93.12 102 GLU A N 1
ATOM 821 C CA . GLU A 1 102 ? 3.078 2.713 20.708 1.00 93.12 102 GLU A CA 1
ATOM 822 C C . GLU A 1 102 ? 2.527 1.383 20.178 1.00 93.12 102 GLU A C 1
ATOM 824 O O . GLU A 1 102 ? 2.796 0.305 20.717 1.00 93.12 102 GLU A O 1
ATOM 829 N N . VAL A 1 103 ? 1.715 1.469 19.123 1.00 93.50 103 VAL A N 1
ATOM 830 C CA . VAL A 1 103 ? 1.152 0.289 18.463 1.00 93.50 103 VAL A CA 1
ATOM 831 C C . VAL A 1 103 ? 2.230 -0.354 17.593 1.00 93.50 103 VAL A C 1
ATOM 833 O O . VAL A 1 103 ? 2.740 0.265 16.664 1.00 93.50 103 VAL A O 1
ATOM 836 N N . GLU A 1 104 ? 2.521 -1.619 17.866 1.00 94.94 104 GLU A N 1
ATOM 837 C CA . GLU A 1 104 ? 3.369 -2.490 17.050 1.00 94.94 104 GLU A CA 1
ATOM 838 C C . GLU A 1 104 ? 2.545 -3.514 16.252 1.00 94.94 104 GLU A C 1
ATOM 840 O O . GLU A 1 104 ? 1.419 -3.874 16.605 1.00 94.94 104 GLU A O 1
ATOM 845 N N . GLU A 1 105 ? 3.141 -4.054 15.191 1.00 94.25 105 GLU A N 1
ATOM 846 C CA . GLU A 1 105 ? 2.527 -5.071 14.322 1.00 94.25 105 GLU A CA 1
ATOM 8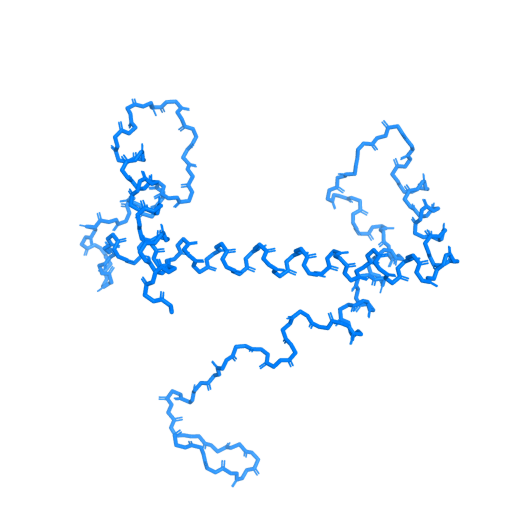47 C C . GLU A 1 105 ? 2.174 -6.359 15.084 1.00 94.25 105 GLU A C 1
ATOM 849 O O . GLU A 1 105 ? 1.190 -7.025 14.770 1.00 94.25 105 GLU A O 1
ATOM 854 N N . SER A 1 106 ? 2.928 -6.670 16.143 1.00 94.62 106 SER A N 1
ATOM 855 C CA . SER A 1 106 ? 2.715 -7.831 17.016 1.00 94.62 106 SER A CA 1
ATOM 856 C C . SER A 1 106 ? 1.361 -7.817 17.744 1.00 94.62 106 SER A C 1
ATOM 858 O O . SER A 1 106 ? 0.882 -8.867 18.176 1.00 94.62 106 SER A O 1
ATOM 860 N N . TYR A 1 107 ? 0.714 -6.652 17.874 1.00 93.94 107 TYR A N 1
ATOM 861 C CA . TYR A 1 107 ? -0.612 -6.541 18.485 1.00 93.94 107 TYR A CA 1
ATOM 862 C C . TYR A 1 107 ? -1.752 -6.843 17.512 1.00 93.94 107 TYR A C 1
ATOM 864 O O . TYR A 1 107 ? -2.857 -7.115 17.979 1.00 93.94 107 TYR A O 1
ATOM 872 N N . LEU A 1 108 ? -1.517 -6.815 16.193 1.00 93.00 108 LEU A N 1
ATOM 873 C CA . LEU A 1 108 ? -2.580 -6.914 15.183 1.00 93.00 108 LEU A CA 1
ATOM 874 C C . LEU A 1 108 ? -3.420 -8.186 15.328 1.00 93.00 108 LEU A C 1
ATOM 876 O O . LEU A 1 108 ? -4.638 -8.121 15.201 1.00 93.00 108 LEU A O 1
ATOM 880 N N . GLU A 1 109 ? -2.799 -9.314 15.682 1.00 93.81 109 GLU A N 1
ATOM 881 C CA . GLU A 1 109 ? -3.504 -10.587 15.906 1.00 93.81 109 GLU A CA 1
ATOM 882 C C . GLU A 1 109 ? -4.543 -10.520 17.036 1.00 93.81 109 GLU A C 1
ATOM 884 O O . GLU A 1 109 ? -5.474 -11.318 17.068 1.00 93.81 109 GLU A O 1
ATOM 889 N N . LYS A 1 110 ? -4.392 -9.574 17.971 1.00 96.12 110 LYS A N 1
ATOM 890 C CA . LYS A 1 110 ? -5.284 -9.384 19.124 1.00 96.12 110 LYS A CA 1
ATOM 891 C C . LYS A 1 110 ? -6.305 -8.263 18.915 1.00 96.12 110 LYS A C 1
ATOM 893 O O . LYS A 1 110 ? -7.162 -8.070 19.772 1.00 96.12 110 LYS A O 1
ATOM 898 N N . LEU A 1 111 ? -6.204 -7.508 17.820 1.00 97.19 111 LEU A N 1
ATOM 899 C CA . LEU A 1 111 ? -7.095 -6.394 17.484 1.00 97.19 111 LEU A CA 1
ATOM 900 C C . LEU A 1 111 ? -8.214 -6.870 16.542 1.00 97.19 111 LEU A C 1
ATOM 902 O O . LEU A 1 111 ? -8.354 -6.399 15.413 1.00 97.19 111 LEU A O 1
ATOM 906 N N . GLU A 1 112 ? -8.994 -7.850 17.003 1.00 97.06 112 GLU A N 1
ATOM 907 C CA . GLU A 1 112 ? -10.028 -8.521 16.204 1.00 97.06 112 GLU A CA 1
ATOM 908 C C . GLU A 1 112 ? -11.133 -7.558 15.740 1.00 97.06 112 GLU A C 1
ATOM 910 O O . GLU A 1 112 ? -11.640 -7.660 14.620 1.00 97.06 112 GLU A O 1
ATOM 915 N N . HIS A 1 113 ? -11.530 -6.605 16.584 1.00 97.50 113 HIS A N 1
ATOM 916 C CA . HIS A 1 113 ? -12.569 -5.638 16.260 1.00 97.50 113 HIS A CA 1
ATOM 917 C C . HIS A 1 113 ? -12.091 -4.609 15.242 1.00 97.50 113 HIS A C 1
ATOM 919 O O . HIS A 1 113 ? -12.838 -4.286 14.316 1.00 97.50 113 HIS A O 1
ATOM 925 N N . LEU A 1 114 ? -10.854 -4.126 15.371 1.00 97.50 114 LEU A N 1
ATOM 926 C CA . LEU A 1 114 ? -10.224 -3.293 14.350 1.00 97.50 114 LEU A CA 1
ATOM 927 C C . LEU A 1 114 ? -10.137 -4.027 13.004 1.00 97.50 114 LEU A C 1
ATOM 929 O O . LEU A 1 114 ? -10.509 -3.449 11.985 1.00 97.50 114 LEU A O 1
ATOM 933 N N . ASP A 1 115 ? -9.717 -5.295 12.991 1.00 97.56 115 ASP A N 1
ATOM 934 C CA . ASP A 1 115 ? -9.664 -6.113 11.771 1.00 97.56 115 ASP A CA 1
ATOM 935 C C . ASP A 1 115 ? -11.050 -6.249 11.115 1.00 97.56 115 ASP A C 1
ATOM 937 O O . ASP A 1 115 ? -11.202 -6.025 9.910 1.00 97.56 115 ASP A O 1
ATOM 941 N N . MET A 1 116 ? -12.097 -6.508 11.907 1.00 98.00 116 MET A N 1
ATOM 942 C CA . MET A 1 116 ? -13.476 -6.514 11.408 1.00 98.00 116 MET A CA 1
ATOM 943 C C . MET A 1 116 ? -13.891 -5.165 10.809 1.00 98.00 116 MET A C 1
ATOM 945 O O . MET A 1 116 ? -14.534 -5.140 9.760 1.00 98.00 116 MET A O 1
ATOM 949 N N . VAL A 1 117 ? -13.525 -4.045 11.440 1.00 98.31 117 VAL A N 1
ATOM 950 C CA . VAL A 1 117 ? -13.831 -2.700 10.930 1.00 98.31 117 VAL A CA 1
ATOM 951 C C . VAL A 1 117 ? -13.133 -2.435 9.599 1.00 98.31 117 VAL A C 1
ATOM 953 O O . VAL A 1 117 ? -13.771 -1.931 8.674 1.00 98.31 117 VAL A O 1
ATOM 956 N N . VAL A 1 118 ? -11.853 -2.791 9.472 1.00 97.25 118 VAL A N 1
ATOM 957 C CA . VAL A 1 118 ? -11.100 -2.624 8.220 1.00 97.25 118 VAL A CA 1
ATOM 958 C C . VAL A 1 118 ? -11.723 -3.473 7.111 1.00 97.25 118 VAL A C 1
ATOM 960 O O . VAL A 1 118 ? -12.010 -2.958 6.028 1.00 97.25 118 VAL A O 1
ATOM 963 N N . LYS A 1 119 ? -12.020 -4.749 7.388 1.00 97.69 119 LYS A N 1
ATOM 964 C CA . LYS A 1 119 ? -12.666 -5.661 6.429 1.00 97.69 119 LYS A CA 1
ATOM 965 C C . LYS A 1 119 ? -14.035 -5.160 5.984 1.00 97.69 119 LYS A C 1
ATOM 967 O O . LYS A 1 119 ? -14.323 -5.151 4.788 1.00 97.69 119 LYS A O 1
ATOM 972 N N . GLU A 1 120 ? -14.868 -4.718 6.922 1.00 98.31 120 GLU A N 1
ATOM 973 C CA . GLU A 1 120 ? -16.206 -4.220 6.604 1.00 98.31 120 GLU A CA 1
ATOM 974 C C . GLU A 1 120 ? -16.153 -2.904 5.825 1.00 98.31 120 GLU A C 1
ATOM 976 O O . GLU A 1 120 ? -16.910 -2.717 4.871 1.00 98.31 120 GLU A O 1
ATOM 981 N N . THR A 1 121 ? -15.203 -2.028 6.154 1.00 98.06 121 THR A N 1
ATOM 982 C CA . THR A 1 121 ? -14.958 -0.809 5.378 1.00 98.06 121 THR A CA 1
ATOM 983 C C . THR A 1 121 ? -14.576 -1.156 3.944 1.00 98.06 121 THR A C 1
ATOM 985 O O . THR A 1 121 ? -15.169 -0.611 3.021 1.00 98.06 121 THR A O 1
ATOM 988 N N . MET A 1 122 ? -13.645 -2.090 3.725 1.00 96.44 122 MET A N 1
ATOM 989 C CA . MET A 1 122 ? -13.251 -2.503 2.372 1.00 96.44 122 MET A CA 1
ATOM 990 C C . MET A 1 122 ? -14.380 -3.210 1.609 1.00 96.44 122 MET A C 1
ATOM 992 O O . MET A 1 122 ? -14.437 -3.115 0.384 1.00 96.44 122 MET A O 1
ATOM 996 N N . ARG A 1 123 ? -15.292 -3.899 2.309 1.00 97.69 123 ARG A N 1
ATOM 997 C CA . ARG A 1 123 ? -16.492 -4.502 1.708 1.00 97.69 123 ARG A CA 1
ATOM 998 C C . ARG A 1 123 ? -17.482 -3.438 1.225 1.00 97.69 123 ARG A C 1
ATOM 1000 O O . ARG A 1 123 ? -18.109 -3.623 0.184 1.00 97.69 123 ARG A O 1
ATOM 1007 N N . LEU A 1 124 ? -17.654 -2.360 1.991 1.00 97.19 124 LEU A N 1
ATOM 1008 C CA . LEU A 1 124 ? -18.551 -1.246 1.663 1.00 97.19 124 LEU A CA 1
ATOM 1009 C C . LEU A 1 124 ? -17.944 -0.295 0.624 1.00 97.19 124 LEU A C 1
ATOM 1011 O O . LEU A 1 124 ? -18.643 0.139 -0.290 1.00 97.19 124 LEU A O 1
ATOM 1015 N N . HIS A 1 125 ? -16.650 -0.010 0.759 1.00 96.88 125 HIS A N 1
ATOM 1016 C CA . HIS A 1 125 ? -15.893 0.974 -0.011 1.00 96.88 125 HIS A CA 1
ATOM 1017 C C . HIS A 1 125 ? -14.625 0.337 -0.597 1.00 96.88 125 HIS A C 1
ATOM 1019 O O . HIS A 1 125 ? -13.509 0.621 -0.149 1.00 96.88 125 HIS A O 1
ATOM 1025 N N . PRO A 1 126 ? -14.765 -0.561 -1.586 1.00 94.19 126 PRO A N 1
ATOM 1026 C CA . PRO A 1 126 ? -13.615 -1.186 -2.223 1.00 94.19 126 PRO A CA 1
ATOM 1027 C C . PRO A 1 126 ? -12.768 -0.135 -2.950 1.00 94.19 126 PRO A C 1
ATOM 1029 O O . PRO A 1 126 ? -13.273 0.612 -3.784 1.00 94.19 126 PRO A O 1
ATOM 1032 N N . VAL A 1 127 ? -11.461 -0.116 -2.672 1.00 92.88 127 VAL A N 1
ATOM 1033 C CA . VAL A 1 127 ? -10.492 0.823 -3.273 1.00 92.88 127 VAL A CA 1
ATOM 1034 C C . VAL A 1 127 ? -10.401 0.663 -4.798 1.00 92.88 127 VAL A C 1
ATOM 1036 O O . VAL A 1 127 ? -10.250 1.641 -5.523 1.00 92.88 127 VAL A O 1
ATOM 1039 N N . ALA A 1 128 ? -10.523 -0.570 -5.295 1.00 91.88 128 ALA A N 1
ATOM 1040 C CA . ALA A 1 128 ? -10.472 -0.901 -6.718 1.00 91.88 128 ALA A CA 1
ATOM 1041 C C . ALA A 1 128 ? -11.667 -1.800 -7.101 1.00 91.88 128 ALA A C 1
ATOM 1043 O O . ALA A 1 128 ? -11.494 -3.006 -7.276 1.00 91.88 128 ALA A O 1
ATOM 1044 N N . PRO A 1 129 ? -12.893 -1.250 -7.225 1.00 91.88 129 PRO A N 1
ATOM 1045 C CA . PRO A 1 129 ? -14.119 -2.043 -7.392 1.00 91.88 129 PRO A CA 1
ATOM 1046 C C . PRO A 1 129 ? -14.156 -2.885 -8.673 1.00 91.88 129 PRO A C 1
ATOM 1048 O O . PRO A 1 129 ? -14.840 -3.902 -8.714 1.00 91.88 129 PRO A O 1
ATOM 1051 N N . LEU A 1 130 ? -13.438 -2.462 -9.718 1.00 93.88 130 LEU A N 1
ATOM 1052 C CA . LEU A 1 130 ? -13.358 -3.161 -11.006 1.00 93.88 130 LEU A CA 1
ATOM 1053 C C . LEU A 1 130 ? -12.010 -3.861 -11.230 1.00 93.88 130 LEU A C 1
ATOM 1055 O O . LEU A 1 130 ? -11.786 -4.391 -12.315 1.00 93.88 130 LEU A O 1
ATOM 1059 N N . LEU A 1 131 ? -11.136 -3.869 -10.214 1.00 91.69 131 LEU A N 1
ATOM 1060 C CA . LEU A 1 131 ? -9.754 -4.350 -10.301 1.00 91.69 131 LEU A CA 1
ATOM 1061 C C . LEU A 1 131 ? -8.976 -3.711 -11.473 1.00 91.69 131 LEU A C 1
ATOM 1063 O O . LEU A 1 131 ? -9.401 -2.717 -12.067 1.00 91.69 131 LEU A O 1
ATOM 1067 N N . LEU A 1 132 ? -7.786 -4.239 -11.762 1.00 90.69 132 LEU A N 1
ATOM 1068 C CA . LEU A 1 132 ? -7.063 -3.897 -12.984 1.00 90.69 132 LEU A CA 1
ATOM 1069 C C . LEU A 1 132 ? -7.620 -4.721 -14.156 1.00 90.69 132 LEU A C 1
ATOM 1071 O O . LEU A 1 132 ? -8.015 -5.869 -13.951 1.00 90.69 132 LEU A O 1
ATOM 1075 N N . PRO A 1 133 ? -7.653 -4.176 -15.385 1.00 94.00 133 PRO A N 1
ATOM 1076 C CA . PRO A 1 133 ? -8.059 -4.939 -16.559 1.00 94.00 133 PRO A CA 1
ATOM 1077 C C . PRO A 1 133 ? -7.153 -6.152 -16.787 1.00 94.00 133 PRO A C 1
ATOM 1079 O O . PRO A 1 133 ? -5.929 -6.032 -16.768 1.00 94.00 133 PRO A O 1
ATOM 1082 N N . HIS A 1 134 ? -7.760 -7.311 -17.033 1.00 93.81 134 HIS A N 1
ATOM 1083 C CA . HIS A 1 134 ? -7.060 -8.534 -17.426 1.00 93.81 134 HIS A CA 1
ATOM 1084 C C . HIS A 1 134 ? -7.298 -8.817 -18.914 1.00 93.81 134 HIS A C 1
ATOM 1086 O O . HIS A 1 134 ? -8.325 -8.424 -19.471 1.00 93.81 134 HIS A O 1
ATOM 1092 N N . ALA A 1 135 ? -6.360 -9.523 -19.541 1.00 92.88 135 ALA A N 1
ATOM 1093 C CA . ALA A 1 135 ? -6.476 -10.024 -20.907 1.00 92.88 135 ALA A CA 1
ATOM 1094 C C . ALA A 1 135 ? -6.155 -11.523 -20.934 1.00 92.88 135 ALA A C 1
ATOM 1096 O O . ALA A 1 135 ? -5.333 -11.991 -20.140 1.00 92.88 135 ALA A O 1
ATOM 1097 N N . ALA A 1 136 ? -6.810 -12.264 -21.828 1.00 94.94 136 ALA A N 1
ATOM 1098 C CA . ALA A 1 136 ? -6.470 -13.657 -22.079 1.00 94.94 136 ALA A CA 1
ATOM 1099 C C . ALA A 1 136 ? -5.069 -13.735 -22.706 1.00 94.94 136 ALA A C 1
ATOM 1101 O O . ALA A 1 136 ? -4.724 -12.939 -23.579 1.00 94.94 136 ALA A O 1
ATOM 1102 N N . ILE A 1 137 ? -4.243 -14.656 -22.208 1.00 96.44 137 ILE A N 1
ATOM 1103 C CA . ILE A 1 137 ? -2.899 -14.911 -22.757 1.00 96.44 137 ILE A CA 1
ATOM 1104 C C . ILE A 1 137 ? -2.998 -15.840 -23.975 1.00 96.44 137 ILE A C 1
ATOM 1106 O O . ILE A 1 137 ? -2.189 -15.751 -24.895 1.00 96.44 137 ILE A O 1
ATOM 1110 N N . GLU A 1 138 ? -4.007 -16.706 -23.975 1.00 96.50 138 GLU A N 1
ATOM 1111 C CA . GLU A 1 138 ? -4.363 -17.625 -25.046 1.00 96.50 138 GLU A CA 1
ATOM 1112 C C . GLU A 1 138 ? -5.884 -17.811 -25.071 1.00 96.50 138 GLU A C 1
ATOM 1114 O O . GLU A 1 138 ? -6.557 -17.611 -24.050 1.00 96.50 138 GLU A O 1
ATOM 1119 N N . ASP A 1 139 ? -6.401 -18.232 -26.223 1.00 96.94 139 ASP A N 1
ATOM 1120 C CA . ASP A 1 139 ? -7.791 -18.619 -26.423 1.00 96.94 139 ASP A CA 1
ATOM 1121 C C . ASP A 1 139 ? -8.282 -19.542 -25.300 1.00 96.94 139 ASP A C 1
ATOM 1123 O O . ASP A 1 139 ? -7.764 -20.643 -25.090 1.00 96.94 139 ASP A O 1
ATOM 1127 N N . CYS A 1 140 ? -9.339 -19.136 -24.600 1.00 96.44 140 CYS A N 1
ATOM 1128 C CA . CYS A 1 140 ? -9.911 -19.936 -23.524 1.00 96.44 140 CYS A CA 1
ATOM 1129 C C . CYS A 1 140 ? -11.439 -19.984 -23.579 1.00 96.44 140 CYS A C 1
ATOM 1131 O O . CYS A 1 140 ? -12.100 -19.203 -24.260 1.00 96.44 140 CYS A O 1
ATOM 1133 N N . ASN A 1 141 ? -12.018 -20.957 -22.873 1.00 97.25 141 ASN A N 1
ATOM 1134 C CA . ASN A 1 141 ? -13.463 -21.089 -22.733 1.00 97.25 141 ASN A CA 1
ATOM 1135 C C . ASN A 1 141 ? -13.850 -20.909 -21.267 1.00 97.25 141 ASN A C 1
ATOM 1137 O O . ASN A 1 141 ? -13.450 -21.704 -20.417 1.00 97.25 141 ASN A O 1
ATOM 1141 N N . VAL A 1 142 ? -14.669 -19.901 -20.974 1.00 96.69 142 VAL A N 1
ATOM 1142 C CA . VAL A 1 142 ? -15.173 -19.622 -19.624 1.00 96.69 142 VAL A CA 1
ATOM 1143 C C . VAL A 1 142 ? -16.687 -19.746 -19.640 1.00 96.69 142 VAL A C 1
ATOM 1145 O O . VAL A 1 142 ? -17.368 -19.022 -20.359 1.00 96.69 142 VAL A O 1
ATOM 1148 N N . ASN A 1 143 ? -17.233 -20.684 -18.861 1.00 96.12 143 ASN A N 1
ATOM 1149 C CA . ASN A 1 143 ? -18.676 -20.959 -18.805 1.00 96.12 143 ASN A CA 1
ATOM 1150 C C . ASN A 1 143 ? -19.323 -21.177 -20.191 1.00 96.12 143 ASN A C 1
ATOM 1152 O O . ASN A 1 143 ? -20.459 -20.772 -20.423 1.00 96.12 143 ASN A O 1
ATOM 1156 N N . GLY A 1 144 ? -18.593 -21.806 -21.120 1.00 96.38 144 GLY A N 1
ATOM 1157 C CA . GLY A 1 144 ? -19.054 -22.067 -22.489 1.00 96.38 144 GLY A CA 1
ATOM 1158 C C . GLY A 1 144 ? -18.923 -20.885 -23.457 1.00 96.38 144 GLY A C 1
ATOM 1159 O O . GLY A 1 144 ? -19.254 -21.041 -24.630 1.00 96.38 144 GLY A O 1
ATOM 1160 N N . PHE A 1 145 ? -18.421 -19.733 -23.003 1.00 97.19 145 PHE A N 1
ATOM 1161 C CA . PHE A 1 145 ? -18.083 -18.600 -23.861 1.00 97.19 145 PHE A CA 1
ATOM 1162 C C . PHE A 1 145 ? -16.618 -18.669 -24.274 1.00 97.19 145 PHE A C 1
ATOM 1164 O O . PHE A 1 145 ? -15.738 -18.781 -23.420 1.00 97.19 145 PHE A O 1
ATOM 1171 N N . HIS A 1 146 ? -16.375 -18.569 -25.576 1.00 97.31 146 HIS A N 1
ATOM 1172 C CA . HIS A 1 146 ? -15.034 -18.470 -26.130 1.00 97.31 146 HIS A CA 1
ATOM 1173 C C . HIS A 1 146 ? -14.500 -17.041 -25.966 1.00 97.31 146 HIS A C 1
ATOM 1175 O O . HIS A 1 146 ? -15.155 -16.081 -26.379 1.00 97.31 146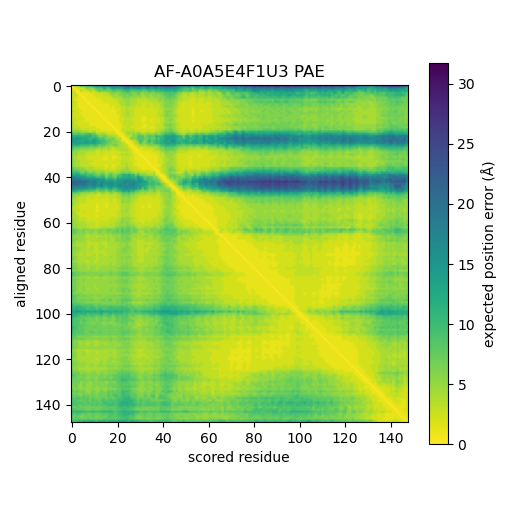 HIS A O 1
ATOM 1181 N N . ILE A 1 147 ? -13.332 -16.921 -25.342 1.00 96.94 147 ILE A N 1
ATOM 1182 C CA . ILE A 1 147 ? -12.579 -15.685 -25.142 1.00 96.94 147 ILE A CA 1
ATOM 1183 C C . ILE A 1 147 ? -11.302 -15.812 -25.985 1.00 96.94 147 ILE A C 1
ATOM 1185 O O . ILE A 1 147 ? -10.491 -16.684 -25.661 1.00 96.94 147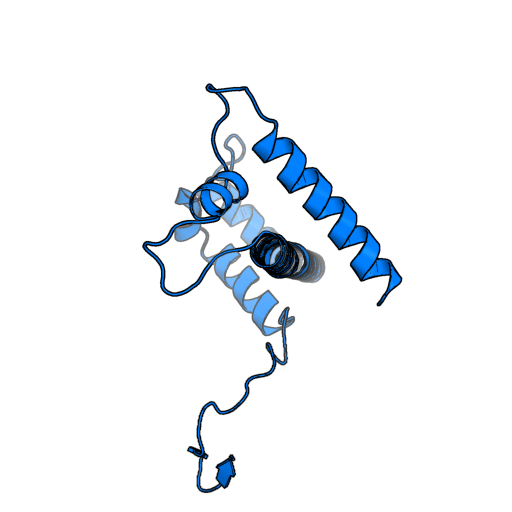 ILE A O 1
ATOM 1189 N N . PRO A 1 148 ? -11.160 -15.018 -27.062 1.00 92.25 148 PRO A N 1
ATOM 1190 C CA . PRO A 1 148 ? -9.947 -14.982 -27.874 1.00 92.25 148 PRO A CA 1
ATOM 1191 C C . PRO A 1 148 ? -8.811 -14.218 -27.178 1.00 92.25 148 PRO A C 1
ATOM 1193 O O . PRO A 1 148 ? -9.089 -13.500 -26.184 1.00 92.25 148 PRO A O 1
#

Organism: Prunus dulcis (NCBI:txid3755)

Mean predicted aligned error: 5.89 Å

Foldseek 3Di:
DVVVVVVLVVVLVVVLVCLVPDPDPVDDDDPSVVLVVQAPDPVDPDHRDSVNSSVVVVVVCVVPPQLVVQLVVLLVVVCVVPVVLVVVLVVQCCVQPNDPGDDDPVSVVSSVSSVVSSVVSCVVPPSAPPNDDDADPDWDADPNDIGD

InterPro domains:
  IPR001128 Cytochrome P450 [PF00067] (2-148)
  IPR002401 Cytochrome P450, E-class, group I [PR00463] (52-69)
  IPR002401 Cytochrome P450, E-class, group I [PR00463] (72-98)
  IPR002401 Cytochrome P450, E-class, group I [PR00463] (115-133)
  IPR036396 Cytochrome P450 superfamily [G3DSA:1.10.630.10] (1-148)
  IPR036396 Cytochrome P450 superfamily [SSF48264] (2-148)